Protein AF-A0A1B6FBK4-F1 (afdb_monomer_lite)

Sequence (157 aa):
YLNVTNERLSQIRSSTSTDPTMVKLMDVIRRGWPTSRKQLPEALKAYWSFRDELVIEDGIILKGERIVIPKGLIQDLIRVIHSSHQGSESCIRRARDVFFWPYLSKDIKNEISSCNICKKYAPDQQREPLLQDPTPERPWQKIAVDFAQEGSTHYLI

Secondary structure (DSSP, 8-state):
-----HHHHHHHHHHHHH-HHHHHHHHHHHH---S-GGGS-GGGTTTGGGGGGEEEETTEEEETTEEEPPHHHHHHHHHHHHTT---HHHHHHHHHHHEE-TTHHHHHHHHHHH-HHHHHTSPPPPPPP-PPPPPPSSTTSS----EEEETTEEEE-

Radius of gyration: 28.52 Å; chains: 1; bounding box: 69×26×84 Å

InterPro domains:
  IPR041588 Integrase zinc-binding domain [PF17921] (69-123)

Organism: NCBI:txid1464854

Structure (mmCIF, N/CA/C/O backbone):
data_AF-A0A1B6FBK4-F1
#
_entry.id   AF-A0A1B6FBK4-F1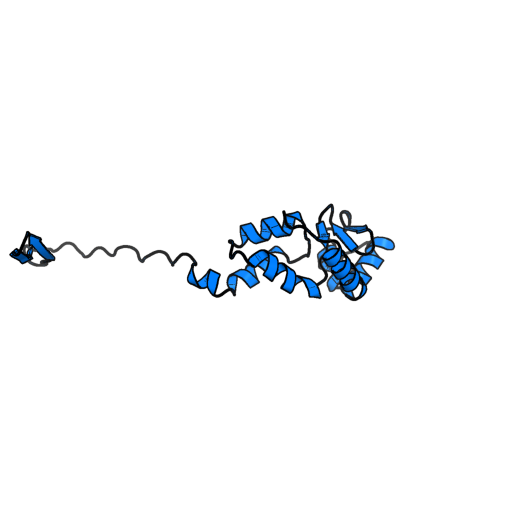
#
loop_
_atom_site.group_PDB
_atom_site.id
_atom_site.type_symbol
_atom_site.label_atom_id
_atom_site.label_alt_id
_atom_site.label_comp_id
_atom_site.label_asym_id
_atom_site.label_entity_id
_atom_site.label_seq_id
_atom_site.pdbx_PDB_ins_code
_atom_site.Cartn_x
_atom_site.Cartn_y
_atom_site.Cartn_z
_atom_site.occupancy
_atom_site.B_iso_or_equiv
_atom_site.auth_seq_id
_atom_site.auth_comp_id
_atom_site.auth_asym_id
_atom_site.auth_atom_id
_atom_site.pdbx_PDB_model_num
ATOM 1 N N . TYR A 1 1 ? -14.034 -6.220 -7.230 1.00 47.78 1 TYR A N 1
ATOM 2 C CA . TYR A 1 1 ? -12.877 -6.206 -8.140 1.00 47.78 1 TYR A CA 1
ATOM 3 C C . TYR A 1 1 ? -12.481 -4.763 -8.409 1.00 47.78 1 TYR A C 1
ATOM 5 O O . TYR A 1 1 ? -13.369 -3.940 -8.595 1.00 47.78 1 TYR A O 1
ATOM 13 N N . LEU A 1 2 ? -11.189 -4.421 -8.324 1.00 60.81 2 LEU A N 1
ATOM 14 C CA . LEU A 1 2 ? -10.700 -3.118 -8.792 1.00 60.81 2 LEU A CA 1
ATOM 15 C C . LEU A 1 2 ? -10.646 -3.195 -10.319 1.00 60.81 2 LEU A C 1
ATOM 17 O O . LEU A 1 2 ? -9.736 -3.804 -10.869 1.00 60.81 2 LEU A O 1
ATOM 21 N N . ASN A 1 3 ? -11.654 -2.641 -10.990 1.00 68.25 3 ASN A N 1
ATOM 22 C CA . ASN A 1 3 ? -11.693 -2.635 -12.448 1.00 68.25 3 ASN A CA 1
ATOM 23 C C . ASN A 1 3 ? -10.705 -1.589 -12.966 1.00 68.25 3 ASN A C 1
ATOM 25 O O . ASN A 1 3 ? -10.878 -0.393 -12.7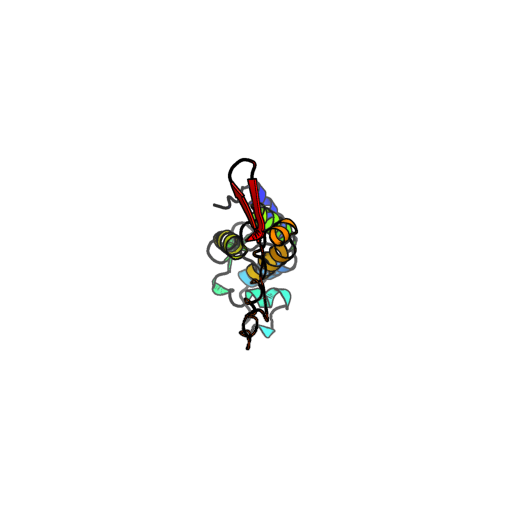26 1.00 68.25 3 ASN A O 1
ATOM 29 N N . VAL A 1 4 ? -9.669 -2.037 -13.671 1.00 79.44 4 VAL A N 1
ATOM 30 C CA . VAL A 1 4 ? -8.766 -1.135 -14.386 1.00 79.44 4 VAL A CA 1
ATOM 31 C C . VAL A 1 4 ? -9.391 -0.856 -15.749 1.00 79.44 4 VAL A C 1
ATOM 33 O O . VAL A 1 4 ? -9.502 -1.750 -16.580 1.00 79.44 4 VAL A O 1
ATOM 36 N N . THR A 1 5 ? -9.857 0.373 -15.963 1.00 84.38 5 THR A N 1
ATOM 37 C CA . THR A 1 5 ? -10.423 0.788 -17.252 1.00 84.38 5 THR A CA 1
ATOM 38 C C . THR A 1 5 ? -9.321 0.949 -18.301 1.00 84.38 5 THR A C 1
ATOM 40 O O . THR A 1 5 ? -8.163 1.209 -17.965 1.00 84.38 5 THR A O 1
ATOM 43 N N . ASN A 1 6 ? -9.682 0.868 -19.585 1.00 85.81 6 ASN A N 1
ATOM 44 C CA . ASN A 1 6 ? -8.748 1.113 -20.693 1.00 85.81 6 ASN A CA 1
ATOM 45 C C . ASN A 1 6 ? -8.094 2.504 -20.610 1.00 85.81 6 ASN A C 1
ATOM 47 O O . ASN A 1 6 ? -6.910 2.665 -20.907 1.00 85.81 6 ASN A O 1
ATOM 51 N N . GLU A 1 7 ? -8.837 3.506 -20.138 1.00 87.75 7 GLU A N 1
ATOM 52 C CA . GLU A 1 7 ? -8.307 4.846 -19.867 1.00 87.75 7 GLU A CA 1
ATOM 53 C C . GLU A 1 7 ? -7.220 4.817 -18.788 1.00 87.75 7 GLU A C 1
ATOM 55 O O . GLU A 1 7 ? -6.142 5.387 -18.967 1.00 87.75 7 GLU A O 1
ATOM 60 N N . ARG A 1 8 ? -7.456 4.094 -17.684 1.00 88.69 8 ARG A N 1
ATOM 61 C CA . ARG A 1 8 ? -6.479 3.978 -16.598 1.00 88.69 8 ARG A CA 1
ATOM 62 C C . ARG A 1 8 ? -5.236 3.212 -17.041 1.00 88.69 8 ARG A C 1
ATOM 64 O O . ARG A 1 8 ? -4.133 3.619 -16.687 1.00 88.69 8 ARG A O 1
ATOM 71 N N . LEU A 1 9 ? -5.389 2.166 -17.854 1.00 89.88 9 LEU A N 1
ATOM 72 C CA . LEU A 1 9 ? -4.261 1.470 -18.484 1.00 89.88 9 LEU A CA 1
ATOM 73 C C . LEU A 1 9 ? -3.450 2.408 -19.382 1.00 89.88 9 LEU A C 1
ATOM 75 O O . LEU A 1 9 ? -2.222 2.416 -19.313 1.00 89.88 9 LEU A O 1
ATOM 79 N N . SER A 1 10 ? -4.121 3.254 -20.163 1.00 91.69 10 SER A N 1
ATOM 80 C CA . SER A 1 10 ? -3.461 4.236 -21.031 1.00 91.69 10 SER A CA 1
ATOM 81 C C . SER A 1 10 ? -2.669 5.265 -20.216 1.00 91.69 10 SER A C 1
ATOM 83 O O . SER A 1 10 ? -1.524 5.581 -20.544 1.00 91.69 10 SER A O 1
ATOM 85 N N . GLN A 1 11 ? -3.229 5.723 -19.094 1.00 92.44 11 GLN A N 1
ATOM 86 C CA . GLN A 1 11 ? -2.544 6.609 -18.153 1.00 92.44 11 GLN A CA 1
ATOM 87 C C . GLN A 1 11 ? -1.329 5.935 -17.497 1.00 92.44 11 GLN A C 1
ATOM 89 O O . GLN A 1 11 ? -0.273 6.563 -17.360 1.00 92.44 11 GLN A O 1
ATOM 94 N N . ILE A 1 12 ? -1.451 4.660 -17.110 1.00 93.69 12 ILE A N 1
ATOM 95 C CA . ILE A 1 12 ? -0.342 3.872 -16.556 1.00 93.69 12 ILE A CA 1
ATOM 96 C C . ILE A 1 12 ? 0.758 3.710 -17.601 1.00 93.69 12 ILE A C 1
ATOM 98 O O . ILE A 1 12 ? 1.917 3.958 -17.278 1.00 93.69 12 ILE A O 1
ATOM 102 N N . ARG A 1 13 ? 0.424 3.376 -18.851 1.00 94.50 13 ARG A N 1
ATOM 103 C CA . ARG A 1 13 ? 1.388 3.265 -19.955 1.00 94.50 13 ARG A CA 1
ATOM 104 C C . ARG A 1 13 ? 2.146 4.576 -20.162 1.00 94.50 13 ARG A C 1
ATOM 106 O O . ARG A 1 13 ? 3.374 4.581 -20.179 1.00 94.50 13 ARG A O 1
ATOM 113 N N . SER A 1 14 ? 1.427 5.696 -20.247 1.00 94.19 14 SER A N 1
ATOM 114 C CA . SER A 1 14 ? 2.043 7.019 -20.397 1.00 94.19 14 SER A CA 1
ATOM 115 C C . SER A 1 14 ? 2.967 7.347 -19.218 1.00 94.19 14 SER A C 1
ATOM 117 O O . SER A 1 14 ? 4.130 7.690 -19.427 1.00 94.19 14 SER A O 1
ATOM 119 N N . SER A 1 15 ? 2.513 7.132 -17.981 1.00 93.62 15 SER A N 1
ATOM 120 C CA . SER A 1 15 ? 3.318 7.376 -16.773 1.00 93.62 15 SER A CA 1
ATOM 121 C C . SER A 1 15 ? 4.535 6.451 -16.672 1.00 93.62 15 SER A C 1
ATOM 123 O O . SER A 1 15 ? 5.592 6.853 -16.203 1.00 93.62 15 SER A O 1
ATOM 125 N N . THR A 1 16 ? 4.409 5.209 -17.135 1.00 93.62 16 THR A N 1
ATOM 126 C CA . THR A 1 16 ? 5.509 4.238 -17.182 1.00 93.62 16 THR A CA 1
ATOM 127 C C . THR A 1 16 ? 6.581 4.672 -18.182 1.00 93.62 16 THR A C 1
ATOM 129 O O . THR A 1 16 ? 7.767 4.507 -17.915 1.00 93.62 16 THR A O 1
ATOM 132 N N . SER A 1 17 ? 6.179 5.273 -19.307 1.00 92.75 17 SER A N 1
ATOM 133 C CA . SER A 1 17 ? 7.111 5.776 -20.324 1.00 92.75 17 SER A CA 1
ATOM 134 C C . SER A 1 17 ? 7.866 7.041 -19.898 1.00 92.75 17 SER A C 1
ATOM 136 O O . SER A 1 17 ? 8.964 7.295 -20.387 1.00 92.75 17 SER A O 1
ATOM 138 N N . THR A 1 18 ? 7.297 7.823 -18.976 1.00 93.31 18 THR A N 1
ATOM 139 C CA . THR A 1 18 ? 7.901 9.063 -18.471 1.00 93.31 18 THR A CA 1
ATOM 140 C C . THR A 1 18 ? 8.664 8.869 -17.160 1.00 93.31 18 THR A C 1
ATOM 142 O O . THR A 1 18 ? 9.576 9.645 -16.882 1.00 93.31 18 THR A O 1
ATOM 145 N N . ASP A 1 19 ? 8.346 7.841 -16.361 1.00 94.19 19 ASP A N 1
ATOM 146 C CA . ASP A 1 19 ? 9.045 7.531 -15.107 1.00 94.19 19 ASP A CA 1
ATOM 147 C C . ASP A 1 19 ? 10.454 6.958 -15.388 1.00 94.19 19 ASP A C 1
ATOM 149 O O . ASP A 1 19 ? 10.584 5.831 -15.884 1.00 94.19 19 ASP A O 1
ATOM 153 N N . PRO A 1 20 ? 11.542 7.668 -15.015 1.00 93.50 20 PRO A N 1
ATOM 154 C CA . PRO A 1 20 ? 12.909 7.219 -15.287 1.00 93.50 20 PRO A CA 1
ATOM 155 C C . PRO A 1 20 ? 13.260 5.876 -14.640 1.00 93.50 20 PRO A C 1
ATOM 157 O O . PRO A 1 20 ? 14.139 5.164 -15.128 1.00 93.50 20 PRO A O 1
ATOM 160 N N . THR A 1 21 ? 12.614 5.529 -13.525 1.00 94.00 21 THR A N 1
ATOM 161 C CA . THR A 1 21 ? 12.817 4.243 -12.848 1.00 94.00 21 THR A CA 1
ATOM 162 C C . THR A 1 21 ? 12.207 3.120 -13.670 1.00 94.00 21 THR A C 1
ATOM 164 O O . THR A 1 21 ? 12.848 2.090 -13.861 1.00 94.00 21 THR A O 1
ATOM 167 N N . MET A 1 22 ? 10.999 3.332 -14.192 1.00 95.31 22 MET A N 1
ATOM 168 C CA . MET A 1 22 ? 10.288 2.337 -14.993 1.00 95.31 22 MET A CA 1
ATOM 169 C C . MET A 1 22 ? 10.950 2.116 -16.347 1.00 95.31 22 MET A C 1
ATOM 171 O O . MET A 1 22 ? 11.137 0.971 -16.744 1.00 95.31 22 MET A O 1
ATOM 175 N N . VAL A 1 23 ? 11.395 3.184 -17.013 1.00 94.88 23 VAL A N 1
ATOM 176 C CA . VAL A 1 23 ? 12.134 3.079 -18.281 1.00 94.88 23 VAL A CA 1
ATOM 177 C C . VAL A 1 23 ? 13.415 2.261 -18.102 1.00 94.88 23 VAL A C 1
ATOM 179 O O . VAL A 1 23 ? 13.682 1.345 -18.879 1.00 94.88 23 VAL A O 1
ATOM 182 N N . LYS A 1 24 ? 14.190 2.527 -17.040 1.00 94.94 24 LYS A N 1
ATOM 183 C CA . LYS A 1 24 ? 15.390 1.734 -16.723 1.00 94.94 24 LYS A CA 1
ATOM 184 C C . LYS A 1 24 ? 15.043 0.290 -16.364 1.00 94.94 24 LYS A C 1
ATOM 186 O O . LYS A 1 24 ? 15.769 -0.618 -16.752 1.00 94.94 24 LYS A O 1
ATOM 191 N N . LEU A 1 25 ? 13.948 0.070 -15.637 1.00 95.44 25 LEU A N 1
ATOM 192 C CA . LEU A 1 25 ? 13.488 -1.272 -15.294 1.00 95.44 25 LEU A CA 1
ATOM 193 C C . LEU A 1 25 ? 13.106 -2.066 -16.551 1.00 95.44 25 LEU A C 1
ATOM 195 O O . LEU A 1 25 ? 13.514 -3.215 -16.677 1.00 95.44 25 LEU A O 1
ATOM 199 N N . MET A 1 26 ? 12.404 -1.449 -17.506 1.00 95.62 26 MET A N 1
ATOM 200 C CA . MET A 1 26 ? 12.093 -2.073 -18.795 1.00 95.62 26 MET A CA 1
ATOM 201 C C . MET A 1 26 ? 13.351 -2.449 -19.577 1.00 95.62 26 MET A C 1
ATOM 203 O O . MET A 1 26 ? 13.411 -3.531 -20.155 1.00 95.62 26 MET A O 1
ATOM 207 N N . ASP A 1 27 ? 14.355 -1.571 -19.599 1.00 94.94 27 ASP A N 1
ATOM 208 C CA . ASP A 1 27 ? 15.623 -1.845 -20.277 1.00 94.94 27 ASP A CA 1
ATOM 209 C C . ASP A 1 27 ? 16.338 -3.059 -19.662 1.00 94.94 27 ASP A C 1
ATOM 211 O O . ASP A 1 27 ? 16.762 -3.955 -20.389 1.00 94.94 27 ASP A O 1
ATOM 215 N N . VAL A 1 28 ? 16.372 -3.152 -18.327 1.00 95.12 28 VAL A N 1
ATOM 216 C CA . VAL A 1 28 ? 16.939 -4.306 -17.607 1.00 95.12 28 VAL A CA 1
ATOM 217 C C . VAL A 1 28 ? 16.147 -5.587 -17.873 1.00 95.12 28 VAL A C 1
ATOM 219 O O . VAL A 1 28 ? 16.748 -6.629 -18.112 1.00 95.12 28 VAL A O 1
ATOM 222 N N . ILE A 1 29 ? 14.813 -5.532 -17.885 1.00 94.75 29 ILE A N 1
ATOM 223 C CA . ILE A 1 29 ? 13.984 -6.711 -18.186 1.00 94.75 29 ILE A CA 1
ATOM 224 C C . ILE A 1 29 ? 14.239 -7.204 -19.621 1.00 94.75 29 ILE A C 1
ATOM 226 O O . ILE A 1 29 ? 14.320 -8.408 -19.843 1.00 94.75 29 ILE A O 1
ATOM 230 N N . ARG A 1 30 ? 14.423 -6.296 -20.593 1.00 93.88 30 ARG A N 1
ATOM 231 C CA . ARG A 1 30 ? 14.691 -6.654 -22.000 1.00 93.88 30 ARG A CA 1
ATOM 232 C C . ARG A 1 30 ? 16.103 -7.177 -22.241 1.00 93.88 30 ARG A C 1
ATOM 234 O O . ARG A 1 30 ? 16.274 -8.122 -23.002 1.00 93.88 30 ARG A O 1
ATOM 241 N N . ARG A 1 31 ? 17.116 -6.534 -21.653 1.00 93.06 31 ARG A N 1
ATOM 242 C CA . ARG A 1 31 ? 18.535 -6.879 -21.869 1.00 93.06 31 ARG A CA 1
ATOM 243 C C . ARG A 1 31 ? 19.019 -8.016 -20.977 1.00 93.06 31 ARG A C 1
ATOM 245 O O . ARG A 1 31 ? 20.058 -8.605 -21.259 1.00 93.06 31 ARG A O 1
ATOM 252 N N . GLY A 1 32 ? 18.277 -8.307 -19.916 1.00 92.62 32 GLY A N 1
ATOM 253 C CA . GLY A 1 32 ? 18.654 -9.257 -18.888 1.00 92.62 32 GLY A CA 1
ATOM 254 C C . GLY A 1 32 ? 19.151 -8.567 -17.621 1.00 92.62 32 GLY A C 1
ATOM 255 O O . GLY A 1 32 ? 19.750 -7.488 -17.632 1.00 92.62 32 GLY A O 1
ATOM 256 N N . TRP A 1 33 ? 18.889 -9.229 -16.499 1.00 94.12 33 TRP A N 1
ATOM 257 C CA . TRP A 1 33 ? 19.325 -8.773 -15.189 1.00 94.12 33 TRP A CA 1
ATOM 258 C C . TRP A 1 33 ? 20.835 -8.986 -15.011 1.00 94.12 33 TRP A C 1
ATOM 260 O O . TRP A 1 3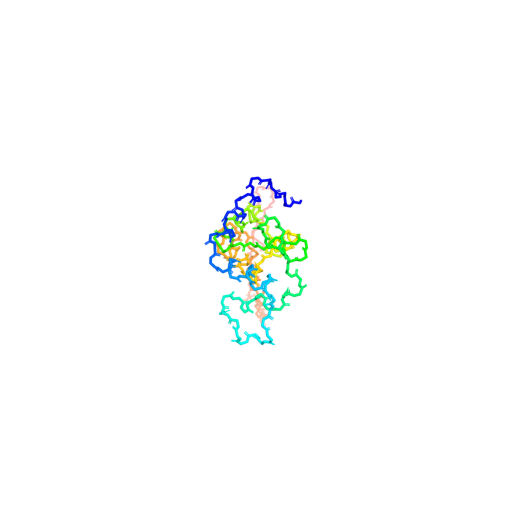3 ? 21.366 -10.007 -15.450 1.00 94.12 33 TRP A O 1
ATOM 270 N N . PRO A 1 34 ? 21.547 -8.059 -14.344 1.00 92.56 34 PRO A N 1
ATOM 271 C CA . PRO A 1 34 ? 22.967 -8.239 -14.058 1.00 92.56 34 PRO A CA 1
ATOM 272 C C . PRO A 1 34 ? 23.190 -9.410 -13.099 1.00 92.56 34 PRO A C 1
ATOM 274 O O . PRO A 1 34 ? 22.294 -9.793 -12.354 1.00 92.56 34 PRO A O 1
ATOM 277 N N . THR A 1 35 ? 24.413 -9.939 -13.041 1.00 90.12 35 THR A N 1
ATOM 278 C CA . THR A 1 35 ? 24.755 -11.099 -12.196 1.00 90.12 35 THR A CA 1
ATOM 279 C C . THR A 1 35 ? 24.676 -10.794 -10.695 1.00 90.12 35 THR A C 1
ATOM 281 O O . THR A 1 35 ? 24.539 -11.700 -9.877 1.00 90.12 35 THR A O 1
ATOM 284 N N . SER A 1 36 ? 24.768 -9.518 -10.300 1.00 92.38 36 SER A N 1
ATOM 285 C CA . SER A 1 36 ? 24.767 -9.110 -8.893 1.00 92.38 36 SER A CA 1
ATOM 286 C C . SER A 1 36 ? 23.880 -7.902 -8.624 1.00 92.38 36 SER A C 1
ATOM 288 O O . SER A 1 36 ? 23.980 -6.873 -9.294 1.00 92.38 36 SER A O 1
ATOM 290 N N . ARG A 1 37 ? 23.111 -7.970 -7.528 1.00 91.94 37 ARG A N 1
ATOM 291 C CA . ARG A 1 37 ? 22.277 -6.870 -7.013 1.00 91.94 37 ARG A CA 1
ATOM 292 C C . ARG A 1 37 ? 23.048 -5.561 -6.809 1.00 91.94 37 ARG A C 1
ATOM 294 O O . ARG A 1 37 ? 22.465 -4.485 -6.906 1.00 91.94 37 ARG A O 1
ATOM 301 N N . LYS A 1 38 ? 24.351 -5.631 -6.513 1.00 91.69 38 LYS A N 1
ATOM 302 C CA . LYS A 1 38 ? 25.195 -4.445 -6.281 1.00 91.69 38 LYS A CA 1
ATOM 303 C C . LYS A 1 38 ? 25.413 -3.608 -7.545 1.00 91.69 38 LYS A C 1
ATOM 305 O O . LYS A 1 38 ? 25.677 -2.420 -7.423 1.00 91.69 38 LYS A O 1
ATOM 310 N N . GLN A 1 39 ? 25.283 -4.214 -8.725 1.00 90.19 39 GLN A N 1
ATOM 311 C CA . GLN A 1 39 ? 25.465 -3.547 -10.018 1.00 90.19 39 GLN A CA 1
ATOM 312 C C . GLN A 1 39 ? 24.207 -2.788 -10.469 1.00 90.19 39 GLN A C 1
ATOM 314 O O . GLN A 1 39 ? 24.261 -2.017 -11.423 1.00 90.19 39 GLN A O 1
ATOM 319 N N . LEU A 1 40 ? 23.072 -2.984 -9.787 1.00 92.06 40 LEU A N 1
ATOM 320 C CA . LEU A 1 40 ? 21.841 -2.263 -10.088 1.00 92.06 40 LEU A CA 1
ATOM 321 C C . LEU A 1 40 ? 21.846 -0.855 -9.487 1.00 92.06 40 LEU A C 1
ATOM 323 O O . LEU A 1 40 ? 22.245 -0.682 -8.328 1.00 92.06 40 LEU A O 1
ATOM 327 N N . PRO A 1 41 ? 21.299 0.134 -10.216 1.00 92.12 41 PRO A N 1
ATOM 328 C CA . PRO A 1 41 ? 20.937 1.421 -9.642 1.00 92.12 41 PRO A CA 1
ATOM 329 C C . PRO A 1 41 ? 20.057 1.243 -8.403 1.00 92.12 41 PRO A C 1
ATOM 331 O O . PRO A 1 41 ? 19.199 0.360 -8.371 1.00 92.12 41 PRO A O 1
ATOM 334 N N . GLU A 1 42 ? 20.217 2.120 -7.409 1.00 91.38 42 GLU A N 1
ATOM 335 C CA . GLU A 1 42 ? 19.489 2.040 -6.133 1.00 91.38 42 GLU A CA 1
ATOM 336 C C . GLU A 1 42 ? 17.971 1.910 -6.326 1.00 91.38 42 GLU A C 1
ATOM 338 O O . GLU A 1 42 ? 17.332 1.049 -5.724 1.00 91.38 42 GLU A O 1
ATOM 343 N N . ALA A 1 43 ? 17.409 2.682 -7.259 1.00 89.62 43 ALA A N 1
ATOM 344 C CA . ALA A 1 43 ? 15.983 2.666 -7.577 1.00 89.62 43 ALA A CA 1
ATOM 345 C C . ALA A 1 43 ? 15.468 1.299 -8.077 1.00 89.62 43 ALA A C 1
ATOM 347 O O . ALA A 1 43 ? 14.290 0.988 -7.909 1.00 89.62 43 ALA A O 1
ATOM 348 N N . LEU A 1 44 ? 16.339 0.465 -8.658 1.00 93.38 44 LEU A N 1
ATOM 349 C CA . LEU A 1 44 ? 15.985 -0.856 -9.185 1.00 93.38 44 LEU A CA 1
ATOM 350 C C . LEU A 1 44 ? 16.250 -1.997 -8.196 1.00 93.38 44 LEU A C 1
ATOM 352 O O . LEU A 1 44 ? 15.695 -3.086 -8.344 1.00 93.38 44 LEU A O 1
ATOM 356 N N . LYS A 1 45 ? 17.045 -1.767 -7.142 1.00 94.12 45 LYS A N 1
ATOM 357 C CA . LYS A 1 45 ? 17.379 -2.800 -6.144 1.00 94.12 45 LYS A CA 1
ATOM 358 C C . LYS A 1 45 ? 16.162 -3.355 -5.414 1.00 94.12 45 LYS A C 1
ATOM 360 O O . LYS A 1 45 ? 16.245 -4.463 -4.880 1.00 94.12 45 LYS A O 1
ATOM 365 N N . ALA A 1 46 ? 15.070 -2.596 -5.358 1.00 93.31 46 ALA A N 1
ATOM 366 C CA . ALA A 1 46 ? 13.805 -3.016 -4.767 1.00 93.31 46 ALA A CA 1
ATOM 367 C C . ALA A 1 46 ? 13.054 -4.050 -5.632 1.00 93.31 46 ALA A C 1
ATOM 369 O O . ALA A 1 46 ? 12.251 -4.815 -5.107 1.00 93.31 46 ALA A O 1
ATOM 370 N N . TYR A 1 47 ? 13.352 -4.113 -6.934 1.00 94.75 47 TYR A N 1
ATOM 371 C CA . TYR A 1 47 ? 12.739 -5.043 -7.888 1.00 94.75 47 TYR A CA 1
ATOM 372 C C . TYR A 1 47 ? 13.536 -6.346 -8.059 1.00 94.75 47 TYR A C 1
ATOM 374 O O . TYR A 1 47 ? 13.002 -7.325 -8.569 1.00 94.75 47 TYR A O 1
ATOM 382 N N . TRP A 1 48 ? 14.786 -6.397 -7.580 1.00 94.75 48 TRP A N 1
ATOM 383 C CA . TRP A 1 48 ? 15.693 -7.548 -7.728 1.00 94.75 48 TRP A CA 1
ATOM 384 C C . TRP A 1 48 ? 15.104 -8.886 -7.264 1.00 94.75 48 TRP A C 1
ATOM 386 O O . TRP A 1 48 ? 15.301 -9.914 -7.913 1.00 94.75 48 TRP A O 1
ATOM 396 N N . SER A 1 49 ? 14.387 -8.887 -6.138 1.00 93.75 49 SER A N 1
ATOM 397 C CA . SER A 1 49 ? 13.786 -10.103 -5.575 1.00 93.75 49 SER A CA 1
ATOM 398 C C . SER A 1 49 ? 12.643 -10.662 -6.423 1.00 93.75 49 SER A C 1
ATOM 400 O O . SER A 1 49 ? 12.232 -11.790 -6.200 1.00 93.75 49 SER A O 1
ATOM 402 N N . PHE A 1 50 ? 12.143 -9.878 -7.377 1.00 93.94 50 PHE A N 1
ATOM 403 C CA . PHE A 1 50 ? 10.995 -10.203 -8.219 1.00 93.94 50 PHE A CA 1
ATOM 404 C C . PHE A 1 50 ? 11.375 -10.338 -9.692 1.00 93.94 50 PHE A C 1
ATOM 406 O O . PHE A 1 50 ? 10.500 -10.515 -10.527 1.00 93.94 50 PHE A O 1
ATOM 413 N N . ARG A 1 51 ? 12.667 -10.228 -10.017 1.00 94.19 51 ARG A N 1
ATOM 414 C CA . ARG A 1 51 ? 13.190 -10.148 -11.386 1.00 94.19 51 ARG A CA 1
ATOM 415 C C . ARG A 1 51 ? 12.681 -11.237 -12.330 1.00 94.19 51 ARG A C 1
ATOM 417 O O . ARG A 1 51 ? 12.409 -10.933 -13.482 1.00 94.19 51 ARG A O 1
ATOM 424 N N . ASP A 1 52 ? 12.525 -12.455 -11.820 1.00 93.56 52 ASP A N 1
ATOM 425 C CA . ASP A 1 52 ? 12.114 -13.629 -12.594 1.00 93.56 52 ASP A CA 1
ATOM 426 C C . ASP A 1 52 ? 10.594 -13.643 -12.861 1.00 93.56 52 ASP A C 1
ATOM 428 O O . ASP A 1 52 ? 10.114 -14.371 -13.721 1.00 93.56 52 ASP A O 1
ATOM 432 N N . GLU A 1 53 ? 9.829 -12.818 -12.138 1.00 95.12 53 GLU A N 1
ATOM 433 C CA . GLU A 1 53 ? 8.378 -12.663 -12.290 1.00 95.12 53 GLU A CA 1
ATOM 434 C C . GLU A 1 53 ? 7.992 -11.417 -13.106 1.00 95.12 53 GLU A C 1
ATOM 436 O O . GLU A 1 53 ? 6.804 -11.180 -13.334 1.00 95.12 53 GLU A O 1
ATOM 441 N N . LEU A 1 54 ? 8.969 -10.576 -13.470 1.00 96.25 54 LEU A N 1
ATOM 442 C CA . LEU A 1 54 ? 8.729 -9.296 -14.128 1.00 96.25 54 LEU A CA 1
ATOM 443 C C . LEU A 1 54 ? 8.746 -9.447 -15.647 1.00 96.25 54 LEU A C 1
ATOM 445 O O . LEU A 1 54 ? 9.765 -9.796 -16.238 1.00 96.25 54 LEU A O 1
ATOM 449 N N . VAL A 1 55 ? 7.628 -9.100 -16.275 1.00 95.81 55 VAL A N 1
ATOM 450 C CA . VAL A 1 55 ? 7.441 -9.141 -17.728 1.00 95.81 55 VAL A CA 1
ATOM 451 C C . VAL A 1 55 ? 6.921 -7.804 -18.240 1.00 95.81 55 VAL A C 1
ATOM 453 O O . VAL A 1 55 ? 6.318 -7.027 -17.501 1.00 95.81 55 VAL A O 1
ATOM 456 N N . ILE A 1 56 ? 7.203 -7.511 -19.508 1.00 95.50 56 ILE A N 1
ATOM 457 C CA . ILE A 1 56 ? 6.702 -6.316 -20.187 1.00 95.50 56 ILE A CA 1
ATOM 458 C C . ILE A 1 56 ? 5.626 -6.758 -21.160 1.00 95.50 56 ILE A C 1
ATOM 460 O O . ILE A 1 56 ? 5.893 -7.561 -22.050 1.00 95.50 56 ILE A O 1
ATOM 464 N N . GLU A 1 57 ? 4.450 -6.168 -21.031 1.00 93.25 57 GLU A N 1
ATOM 465 C CA . GLU A 1 57 ? 3.327 -6.383 -21.931 1.00 93.25 57 GLU A CA 1
ATOM 466 C C . GLU A 1 57 ? 2.789 -5.013 -22.316 1.00 93.25 57 GLU A C 1
ATOM 468 O O . GLU A 1 57 ? 2.608 -4.163 -21.450 1.00 93.25 57 GLU A O 1
ATOM 473 N N . ASP A 1 58 ? 2.598 -4.747 -23.610 1.00 89.88 58 ASP A N 1
ATOM 474 C CA . ASP A 1 58 ? 1.877 -3.552 -24.057 1.00 89.88 58 ASP A CA 1
ATOM 475 C C . ASP A 1 58 ? 2.383 -2.216 -23.465 1.00 89.88 58 ASP A C 1
ATOM 477 O O . ASP A 1 58 ? 1.619 -1.286 -23.193 1.00 89.88 58 ASP A O 1
ATOM 481 N N . GLY A 1 59 ? 3.697 -2.100 -23.253 1.00 90.88 59 GLY A N 1
ATOM 482 C CA . GLY A 1 59 ? 4.321 -0.892 -22.702 1.00 90.88 59 GLY A CA 1
ATOM 483 C C . GLY A 1 59 ? 4.046 -0.649 -21.212 1.00 90.88 59 GLY A C 1
ATOM 484 O O . GLY A 1 59 ? 4.273 0.460 -20.733 1.00 90.88 59 GLY A O 1
ATOM 485 N N . ILE A 1 60 ? 3.583 -1.661 -20.480 1.00 94.44 60 ILE A N 1
ATOM 486 C CA . ILE A 1 60 ? 3.511 -1.693 -19.017 1.00 94.44 60 ILE A CA 1
ATOM 487 C C . ILE A 1 60 ? 4.350 -2.857 -18.481 1.00 94.44 60 ILE A C 1
ATOM 489 O O . ILE A 1 60 ? 4.734 -3.761 -19.221 1.00 94.44 60 ILE A O 1
ATOM 493 N N . ILE A 1 61 ? 4.682 -2.811 -17.193 1.00 96.31 61 ILE A N 1
ATOM 494 C CA . ILE A 1 61 ? 5.404 -3.892 -16.517 1.00 96.31 61 ILE A CA 1
ATOM 495 C C . ILE A 1 61 ? 4.397 -4.640 -15.651 1.00 96.31 61 ILE A C 1
ATOM 497 O O . ILE A 1 61 ? 3.630 -4.012 -14.917 1.00 96.31 61 ILE A O 1
ATOM 501 N N . LEU A 1 62 ? 4.420 -5.965 -15.711 1.00 96.56 62 LEU A N 1
ATOM 502 C CA . LEU A 1 62 ? 3.624 -6.844 -14.868 1.00 96.56 62 LEU A CA 1
ATOM 503 C C . LEU A 1 62 ? 4.538 -7.678 -13.968 1.00 96.56 62 LEU A C 1
ATOM 505 O O . LEU A 1 62 ? 5.657 -8.019 -14.345 1.00 96.56 62 LEU A O 1
ATOM 509 N N . LYS A 1 63 ? 4.049 -8.004 -12.772 1.00 95.69 63 LYS A N 1
ATOM 510 C CA . LYS A 1 63 ? 4.618 -9.004 -11.864 1.00 95.69 63 LYS A CA 1
ATOM 511 C C . LYS A 1 63 ? 3.615 -10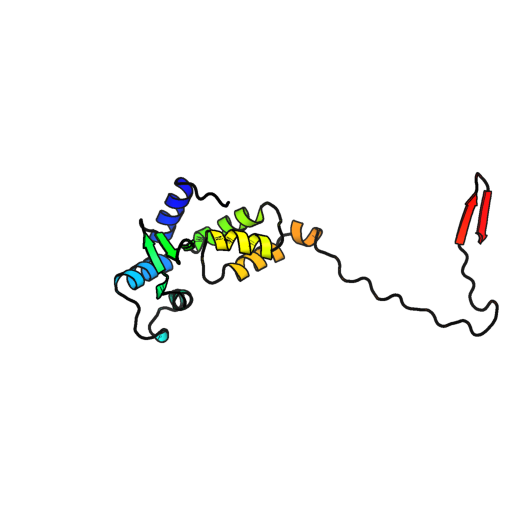.146 -11.736 1.00 95.69 63 LYS A C 1
ATOM 513 O O . LYS A 1 63 ? 2.648 -10.021 -10.975 1.00 95.69 63 LYS A O 1
ATOM 518 N N . GLY A 1 64 ? 3.826 -11.234 -12.473 1.00 92.94 64 GLY A N 1
ATOM 519 C CA . GLY A 1 64 ? 2.757 -12.206 -12.717 1.00 92.94 64 GLY A CA 1
ATOM 520 C C . GLY A 1 64 ? 1.556 -11.497 -13.353 1.00 92.94 64 GLY A C 1
ATOM 521 O O . GLY A 1 64 ? 1.710 -10.827 -14.364 1.00 92.94 64 GLY A O 1
ATOM 522 N N . GLU A 1 65 ? 0.388 -11.554 -12.714 1.00 91.19 65 GLU A N 1
ATOM 523 C CA . GLU A 1 65 ? -0.846 -10.903 -13.196 1.00 91.19 65 GLU A CA 1
ATOM 524 C C . GLU A 1 65 ? -1.036 -9.456 -12.691 1.00 91.19 65 GLU A C 1
ATOM 526 O O . GLU A 1 65 ? -2.044 -8.812 -12.974 1.00 91.19 65 GLU A O 1
ATOM 531 N N . ARG A 1 66 ? -0.094 -8.926 -11.898 1.00 95.06 66 ARG A N 1
ATOM 532 C CA . ARG A 1 66 ? -0.245 -7.627 -11.219 1.00 95.06 66 ARG A CA 1
ATOM 533 C C . ARG A 1 66 ? 0.467 -6.516 -11.966 1.00 95.06 66 ARG A C 1
ATOM 535 O O . ARG A 1 66 ? 1.645 -6.646 -12.285 1.00 95.06 66 ARG A O 1
ATOM 542 N N . ILE A 1 67 ? -0.192 -5.375 -12.124 1.00 95.69 67 ILE A N 1
ATOM 543 C CA . ILE A 1 67 ? 0.376 -4.215 -12.816 1.00 95.69 67 ILE A CA 1
ATOM 544 C C . ILE A 1 67 ? 1.363 -3.491 -11.903 1.00 95.69 67 ILE A C 1
ATOM 546 O O . ILE A 1 67 ? 1.015 -3.086 -10.789 1.00 95.69 67 ILE A O 1
ATOM 550 N N . VAL A 1 68 ? 2.589 -3.288 -12.380 1.00 96.69 68 VAL A N 1
ATOM 551 C CA . VAL A 1 68 ? 3.584 -2.476 -11.681 1.00 96.69 68 VAL A CA 1
ATOM 552 C C . VAL A 1 68 ? 3.234 -1.000 -11.839 1.00 96.69 68 VAL A C 1
ATOM 554 O O . VAL A 1 68 ? 3.127 -0.488 -12.952 1.00 96.69 68 VAL A O 1
ATOM 557 N N . ILE A 1 69 ? 3.050 -0.306 -10.717 1.00 96.38 69 ILE A N 1
ATOM 558 C CA . ILE A 1 69 ? 2.584 1.082 -10.716 1.00 96.38 69 ILE A CA 1
ATOM 559 C C . ILE A 1 69 ? 3.770 2.065 -10.660 1.00 96.38 69 ILE A C 1
ATOM 561 O O . ILE A 1 69 ? 4.584 1.976 -9.734 1.00 96.38 69 ILE A O 1
ATOM 565 N N . PRO A 1 70 ? 3.866 3.034 -11.596 1.00 95.25 70 PRO A N 1
ATOM 566 C CA . PRO A 1 70 ? 4.866 4.103 -11.552 1.00 95.25 70 PRO A CA 1
ATOM 567 C C . PRO A 1 70 ? 4.657 5.030 -10.354 1.00 95.25 70 PRO A C 1
ATOM 569 O O . PRO A 1 70 ? 3.525 5.261 -9.917 1.00 95.25 70 PRO A O 1
ATOM 572 N N . LYS A 1 71 ? 5.746 5.619 -9.841 1.00 92.75 71 LYS A N 1
ATOM 573 C CA . LYS A 1 71 ? 5.732 6.337 -8.553 1.00 92.75 71 LYS A CA 1
ATOM 574 C C . LYS A 1 71 ? 4.715 7.482 -8.521 1.00 92.75 71 LYS A C 1
ATOM 576 O O . LYS A 1 71 ? 4.074 7.699 -7.495 1.00 92.75 71 LYS A O 1
ATOM 581 N N . GLY A 1 72 ? 4.551 8.180 -9.644 1.00 92.12 72 GLY A N 1
ATOM 582 C CA . GLY A 1 72 ? 3.624 9.306 -9.774 1.00 92.12 72 GLY A CA 1
ATOM 583 C C . GLY A 1 72 ? 2.150 8.941 -9.574 1.00 92.12 72 GLY A C 1
ATOM 584 O O . GLY A 1 72 ? 1.388 9.780 -9.112 1.00 92.12 72 GLY A O 1
ATOM 585 N N . LEU A 1 73 ? 1.749 7.695 -9.851 1.00 94.00 73 LEU A N 1
ATOM 586 C CA . LEU A 1 73 ? 0.349 7.259 -9.745 1.00 94.00 73 LEU A CA 1
ATOM 587 C C . LEU A 1 73 ? 0.009 6.598 -8.405 1.00 94.00 73 LEU A C 1
ATOM 589 O O . LEU A 1 73 ? -1.169 6.381 -8.121 1.00 94.00 73 LEU A O 1
ATOM 593 N N . ILE A 1 74 ? 1.014 6.269 -7.584 1.00 95.06 74 ILE A N 1
ATOM 594 C CA . ILE A 1 74 ? 0.823 5.534 -6.325 1.00 95.06 74 ILE A CA 1
ATOM 595 C C . ILE A 1 74 ? -0.147 6.279 -5.403 1.00 95.06 74 ILE A C 1
ATOM 597 O O . ILE A 1 74 ? -1.097 5.682 -4.909 1.00 95.06 74 ILE A O 1
ATOM 601 N N . GLN A 1 75 ? 0.059 7.582 -5.202 1.00 94.81 75 GLN A N 1
ATOM 602 C CA . GLN A 1 75 ? -0.747 8.383 -4.275 1.00 94.81 75 GLN A CA 1
ATOM 603 C C . GLN A 1 75 ? -2.225 8.431 -4.679 1.00 94.81 75 GLN A C 1
ATOM 605 O O . GLN A 1 75 ? -3.104 8.165 -3.860 1.00 94.81 75 GLN A O 1
ATOM 610 N N . ASP A 1 76 ? -2.504 8.672 -5.959 1.00 94.06 76 ASP A N 1
ATOM 611 C CA . ASP A 1 76 ? -3.874 8.676 -6.474 1.00 94.06 76 ASP A CA 1
ATOM 612 C C . ASP A 1 76 ? -4.540 7.308 -6.318 1.00 94.06 76 ASP A C 1
ATOM 614 O O . ASP A 1 76 ? -5.710 7.209 -5.950 1.00 94.06 76 ASP A O 1
ATOM 618 N N . LEU A 1 77 ? -3.791 6.233 -6.566 1.00 93.81 77 LEU A N 1
ATOM 619 C CA . LEU A 1 77 ? -4.301 4.876 -6.436 1.00 93.81 77 LEU A CA 1
ATOM 620 C C . LEU A 1 77 ? -4.634 4.530 -4.983 1.00 93.81 77 LEU A C 1
ATOM 622 O O . LEU A 1 77 ? -5.689 3.954 -4.720 1.00 93.81 77 LEU A O 1
ATOM 626 N N . ILE A 1 78 ? -3.764 4.903 -4.039 1.00 95.19 78 ILE A N 1
ATOM 627 C CA . ILE A 1 78 ? -4.003 4.681 -2.610 1.00 95.19 78 ILE A CA 1
ATOM 628 C C . ILE A 1 78 ? -5.270 5.423 -2.174 1.00 95.19 78 ILE A C 1
ATOM 630 O O . ILE A 1 78 ? -6.100 4.822 -1.494 1.00 95.19 78 ILE A O 1
ATOM 634 N N . ARG A 1 79 ? -5.480 6.670 -2.617 1.00 93.44 79 ARG A N 1
ATOM 635 C CA . ARG A 1 79 ? -6.711 7.430 -2.329 1.00 93.44 79 ARG A CA 1
ATOM 636 C C . ARG A 1 79 ? -7.963 6.712 -2.829 1.00 93.44 79 ARG A C 1
ATOM 638 O O . ARG A 1 79 ? -8.937 6.595 -2.089 1.00 93.44 79 ARG A O 1
ATOM 645 N N . VAL A 1 80 ? -7.931 6.175 -4.051 1.00 92.56 80 VAL A N 1
ATOM 646 C CA . VAL A 1 80 ? -9.052 5.399 -4.611 1.00 92.56 80 VAL A CA 1
ATOM 647 C C . VAL A 1 80 ? -9.305 4.129 -3.796 1.00 92.56 80 VAL A C 1
ATOM 649 O O . VAL A 1 80 ? -10.446 3.849 -3.429 1.00 92.56 80 VAL A O 1
ATOM 652 N N . ILE A 1 81 ? -8.251 3.379 -3.465 1.00 93.81 81 ILE A N 1
ATOM 653 C CA . ILE A 1 81 ? -8.344 2.149 -2.663 1.00 93.81 81 ILE A CA 1
ATOM 654 C C . ILE A 1 81 ? -8.898 2.447 -1.262 1.00 93.81 81 ILE A C 1
ATOM 656 O O . ILE A 1 81 ? -9.701 1.673 -0.741 1.00 93.81 81 ILE A O 1
ATOM 660 N N . HIS A 1 82 ? -8.495 3.573 -0.672 1.00 94.81 82 HIS A N 1
ATOM 661 C CA . HIS A 1 82 ? -8.878 3.995 0.670 1.00 94.81 82 HIS A CA 1
ATOM 662 C C . HIS A 1 82 ? -10.249 4.691 0.755 1.00 94.81 82 HIS A C 1
ATOM 664 O O . HIS A 1 82 ? -10.771 4.864 1.852 1.00 94.81 82 HIS A O 1
ATOM 670 N N . SER A 1 83 ? -10.868 5.059 -0.368 1.00 92.75 83 SER A N 1
ATOM 671 C CA . SER A 1 83 ? -12.107 5.859 -0.416 1.00 92.75 83 SER A CA 1
ATOM 672 C C . SER A 1 83 ? -13.256 5.362 0.476 1.00 92.75 83 SER A C 1
ATOM 674 O O . SER A 1 83 ? -14.033 6.162 0.985 1.00 92.75 83 SER A O 1
ATOM 676 N N . SER A 1 84 ? -13.361 4.051 0.707 1.00 92.25 84 SER A N 1
ATOM 677 C CA . SER A 1 84 ? -14.388 3.452 1.575 1.00 92.25 84 SER A CA 1
ATOM 678 C C . SER A 1 84 ? -13.987 3.351 3.058 1.00 92.25 84 SER A C 1
ATOM 680 O O . SER A 1 84 ? -14.646 2.633 3.805 1.00 92.25 84 SER A O 1
ATOM 682 N N . HIS A 1 85 ? -12.881 3.979 3.475 1.00 91.81 85 HIS A N 1
ATOM 683 C CA . HIS A 1 85 ? -12.328 3.958 4.839 1.00 91.81 85 HIS A CA 1
ATOM 684 C C . HIS A 1 85 ? -12.202 2.562 5.465 1.00 91.81 85 HIS A C 1
ATOM 686 O O . HIS A 1 85 ? -12.302 2.385 6.678 1.00 91.81 85 HIS A O 1
ATOM 692 N N . GLN A 1 86 ? -11.955 1.551 4.633 1.00 89.81 86 GLN A N 1
ATOM 693 C CA . GLN A 1 86 ? -11.728 0.197 5.115 1.00 89.81 86 GLN A CA 1
ATOM 694 C C . GLN A 1 86 ? -10.396 0.103 5.861 1.00 89.81 86 GLN A C 1
ATOM 696 O O . GLN A 1 86 ? -9.443 0.827 5.563 1.00 89.81 86 GLN A O 1
ATOM 701 N N . GLY A 1 87 ? -10.314 -0.851 6.791 1.00 90.62 87 GLY A N 1
ATOM 702 C CA . GLY A 1 87 ? -9.081 -1.146 7.514 1.00 90.62 87 GLY A CA 1
ATOM 703 C C . GLY A 1 87 ? -7.899 -1.434 6.582 1.00 90.62 87 GLY A C 1
ATOM 704 O O . GLY A 1 87 ? -8.064 -1.864 5.433 1.00 90.62 87 GLY A O 1
ATOM 705 N N . SER A 1 88 ? -6.690 -1.221 7.099 1.00 93.75 88 SER A N 1
ATOM 706 C CA . SER A 1 88 ? -5.447 -1.289 6.324 1.00 93.75 88 SER A CA 1
ATOM 707 C C . SER A 1 88 ? -5.238 -2.624 5.622 1.00 93.75 88 SER A C 1
ATOM 709 O O . SER A 1 88 ? -4.969 -2.644 4.424 1.00 93.75 88 SER A O 1
ATOM 711 N N . GLU A 1 89 ? -5.455 -3.739 6.311 1.00 94.81 89 GLU A N 1
ATOM 712 C CA . GLU A 1 89 ? -5.292 -5.072 5.722 1.00 94.81 89 GLU A CA 1
ATOM 713 C C . GLU A 1 89 ? -6.302 -5.352 4.595 1.00 94.81 89 GLU A C 1
ATOM 715 O O . GLU A 1 89 ? -5.959 -5.997 3.605 1.00 94.81 89 GLU A O 1
ATOM 720 N N . SER A 1 90 ? -7.523 -4.804 4.676 1.00 94.19 90 SER A N 1
ATOM 721 C CA . SER A 1 90 ? -8.510 -4.914 3.590 1.00 94.19 90 SER A CA 1
ATOM 722 C C . SER A 1 90 ? -8.064 -4.140 2.349 1.00 94.19 90 SER A C 1
ATOM 724 O O . SER A 1 90 ? -8.107 -4.670 1.236 1.00 94.19 90 SER A O 1
ATOM 726 N N . CYS A 1 91 ? -7.582 -2.908 2.542 1.00 95.38 91 CYS A N 1
ATOM 727 C CA . CYS A 1 91 ? -7.047 -2.076 1.466 1.00 95.38 91 CYS A CA 1
ATOM 728 C C . CYS A 1 91 ? -5.825 -2.733 0.807 1.00 95.38 91 CYS A C 1
ATOM 730 O O . CYS A 1 91 ? -5.748 -2.807 -0.418 1.00 95.38 91 CYS A O 1
ATOM 732 N N . ILE A 1 92 ? -4.901 -3.268 1.611 1.00 96.81 92 ILE A N 1
ATOM 733 C CA . ILE A 1 92 ? -3.698 -3.958 1.131 1.00 96.81 92 ILE A CA 1
ATOM 734 C C . ILE A 1 92 ? -4.060 -5.204 0.334 1.00 96.81 92 ILE A C 1
ATOM 736 O O . ILE A 1 92 ? -3.497 -5.407 -0.738 1.00 96.81 92 ILE A O 1
ATOM 740 N N . ARG A 1 93 ? -4.979 -6.035 0.840 1.00 95.19 93 ARG A N 1
ATOM 741 C CA . ARG A 1 93 ? -5.429 -7.243 0.139 1.00 95.19 93 ARG A CA 1
ATOM 742 C C . ARG A 1 93 ? -5.972 -6.884 -1.241 1.00 95.19 93 ARG A C 1
ATOM 744 O O . ARG A 1 93 ? -5.448 -7.360 -2.236 1.00 95.19 93 ARG A O 1
ATOM 751 N N . ARG A 1 94 ? -6.921 -5.945 -1.293 1.00 93.81 94 ARG A N 1
ATOM 752 C CA . ARG A 1 94 ? -7.531 -5.493 -2.549 1.00 93.81 94 ARG A CA 1
ATOM 753 C C . ARG A 1 94 ? -6.499 -4.920 -3.523 1.00 93.81 94 ARG A C 1
ATOM 755 O O . ARG A 1 94 ? -6.567 -5.190 -4.714 1.00 93.81 94 ARG A O 1
ATOM 762 N N . ALA A 1 95 ? -5.547 -4.134 -3.023 1.00 95.25 95 ALA A N 1
ATOM 763 C CA . ALA A 1 95 ? -4.480 -3.568 -3.840 1.00 95.25 95 ALA A CA 1
ATOM 764 C C . ALA A 1 95 ? -3.565 -4.654 -4.420 1.00 95.25 95 ALA A C 1
ATOM 766 O O . ALA A 1 95 ? -3.236 -4.600 -5.599 1.00 95.25 95 ALA A O 1
ATOM 767 N N . ARG A 1 96 ? -3.182 -5.650 -3.610 1.00 95.00 96 ARG A N 1
ATOM 768 C CA . ARG A 1 96 ? -2.318 -6.763 -4.028 1.00 95.00 96 ARG A CA 1
ATOM 769 C C . ARG A 1 96 ? -2.963 -7.661 -5.074 1.00 95.00 96 ARG A C 1
ATOM 771 O O . ARG A 1 96 ? -2.226 -8.318 -5.793 1.00 95.00 96 ARG A O 1
ATOM 778 N N . ASP A 1 97 ? -4.286 -7.703 -5.172 1.00 93.00 97 ASP A N 1
ATOM 779 C CA . ASP A 1 97 ? -4.952 -8.516 -6.193 1.00 93.00 97 ASP A CA 1
ATOM 780 C C . ASP A 1 97 ? -4.685 -7.991 -7.614 1.00 93.00 97 ASP A C 1
ATOM 782 O O . ASP A 1 97 ? -4.679 -8.774 -8.554 1.00 93.00 97 ASP A O 1
ATOM 786 N N . VAL A 1 98 ? -4.421 -6.687 -7.776 1.00 94.25 98 VAL A N 1
ATOM 787 C CA . VAL A 1 98 ? -4.329 -6.041 -9.102 1.00 94.25 98 VAL A CA 1
ATOM 788 C C . VAL A 1 98 ? -3.003 -5.316 -9.329 1.00 94.25 98 VAL A C 1
ATOM 790 O O . VAL A 1 98 ? -2.522 -5.226 -10.456 1.00 94.25 98 VAL A O 1
ATOM 793 N N . PHE A 1 99 ? -2.386 -4.794 -8.273 1.00 96.06 99 PHE A N 1
ATOM 794 C CA . PHE A 1 99 ? -1.269 -3.863 -8.371 1.00 96.06 99 PHE A CA 1
ATOM 795 C C . PHE A 1 99 ? -0.029 -4.347 -7.632 1.00 96.06 99 PHE A C 1
ATOM 797 O O . PHE A 1 99 ? -0.085 -5.100 -6.656 1.00 96.06 99 PHE A O 1
ATOM 804 N N . PHE A 1 100 ? 1.118 -3.842 -8.075 1.00 96.75 100 PHE A N 1
ATOM 805 C CA . PHE A 1 100 ? 2.398 -4.074 -7.440 1.00 96.75 100 PHE A CA 1
ATOM 806 C C . PHE A 1 100 ? 3.265 -2.812 -7.433 1.00 96.75 100 PHE A C 1
ATOM 808 O O . PHE A 1 100 ? 3.433 -2.131 -8.438 1.00 96.75 100 PHE A O 1
ATOM 815 N N . TRP A 1 101 ? 3.872 -2.529 -6.285 1.00 95.75 101 TRP A N 1
ATOM 816 C CA . TRP A 1 101 ? 5.085 -1.725 -6.165 1.00 95.75 101 TRP A CA 1
ATOM 817 C C . TRP A 1 101 ? 5.805 -2.142 -4.872 1.00 95.75 101 TRP A C 1
ATOM 819 O O . TRP A 1 101 ? 5.153 -2.666 -3.960 1.00 95.75 101 TRP A O 1
ATOM 829 N N . PRO A 1 102 ? 7.131 -1.943 -4.747 1.00 93.06 102 PRO A N 1
ATOM 830 C CA . PRO A 1 102 ? 7.910 -2.554 -3.666 1.00 93.06 102 PRO A CA 1
ATOM 831 C C . PRO A 1 102 ? 7.440 -2.224 -2.241 1.00 93.06 102 PRO A C 1
ATOM 833 O O . PRO A 1 102 ? 7.585 -3.044 -1.339 1.00 93.06 102 PRO A O 1
ATOM 836 N N . TYR A 1 103 ? 6.853 -1.043 -2.035 1.00 94.25 103 TYR A N 1
ATOM 837 C CA . TYR A 1 103 ? 6.446 -0.546 -0.718 1.00 94.25 103 TYR A CA 1
ATOM 838 C C . TYR A 1 103 ? 4.923 -0.485 -0.522 1.00 94.25 103 TYR A C 1
ATOM 840 O O . TYR A 1 103 ? 4.460 0.149 0.421 1.00 94.25 103 TYR A O 1
ATOM 848 N N . LEU A 1 104 ? 4.143 -1.212 -1.336 1.00 96.19 104 LEU A N 1
ATOM 849 C CA . LEU A 1 104 ? 2.671 -1.180 -1.349 1.00 96.19 104 LEU A CA 1
ATOM 850 C C . LEU A 1 104 ? 2.026 -1.223 0.029 1.00 96.19 104 LEU A C 1
ATOM 852 O O . LEU A 1 104 ? 1.214 -0.368 0.374 1.00 96.19 104 LEU A O 1
ATOM 856 N N . SER A 1 105 ? 2.401 -2.200 0.846 1.00 96.69 105 SER A N 1
ATOM 857 C CA . SER A 1 105 ? 1.789 -2.354 2.164 1.00 96.69 105 SER A CA 1
ATOM 858 C C . SER A 1 105 ? 2.175 -1.241 3.128 1.00 96.69 105 SER A C 1
ATOM 860 O O . SER A 1 105 ? 1.354 -0.847 3.949 1.00 96.69 105 SER A O 1
ATOM 862 N N . LYS A 1 106 ? 3.404 -0.729 3.027 1.00 96.69 106 LYS A N 1
ATOM 863 C CA . LYS A 1 106 ? 3.885 0.368 3.866 1.00 96.69 106 LYS A CA 1
ATOM 864 C C . LYS A 1 106 ? 3.181 1.670 3.492 1.00 96.69 106 LYS A C 1
ATOM 866 O O . LYS A 1 106 ? 2.665 2.344 4.374 1.00 96.69 106 LYS A O 1
ATOM 871 N N . ASP A 1 107 ? 3.107 1.978 2.203 1.00 96.44 107 ASP A N 1
ATOM 872 C CA . ASP A 1 107 ? 2.511 3.222 1.717 1.00 96.44 107 ASP A CA 1
ATOM 873 C C . ASP A 1 107 ? 1.011 3.285 2.032 1.00 96.44 107 ASP A C 1
ATOM 875 O O . ASP A 1 107 ? 0.534 4.297 2.537 1.00 96.44 107 ASP A O 1
ATOM 879 N N . ILE A 1 108 ? 0.281 2.176 1.844 1.00 96.62 108 ILE A N 1
ATOM 880 C CA . ILE A 1 108 ? -1.140 2.094 2.216 1.00 96.62 108 ILE A CA 1
ATOM 881 C C . ILE A 1 108 ? -1.327 2.257 3.730 1.00 96.62 108 ILE A C 1
ATOM 883 O O . ILE A 1 108 ? -2.212 2.994 4.159 1.00 96.62 108 ILE A O 1
ATOM 887 N N . LYS A 1 109 ? -0.505 1.599 4.563 1.00 96.19 109 LYS A N 1
ATOM 888 C CA . LYS A 1 109 ? -0.591 1.757 6.027 1.00 96.19 109 LYS A CA 1
ATOM 889 C C . LYS A 1 109 ? -0.342 3.197 6.451 1.00 96.19 109 LYS A C 1
ATOM 891 O O . LYS A 1 109 ? -1.080 3.703 7.291 1.00 96.19 109 LYS A O 1
ATOM 896 N N . ASN A 1 110 ? 0.654 3.846 5.854 1.00 95.31 110 ASN A N 1
ATOM 897 C CA . ASN A 1 110 ? 0.983 5.233 6.153 1.00 95.31 110 ASN A CA 1
ATOM 898 C C . ASN A 1 110 ? -0.188 6.169 5.820 1.00 95.31 110 ASN A C 1
ATOM 900 O O . ASN A 1 110 ? -0.577 6.955 6.679 1.00 95.31 110 ASN A O 1
ATOM 904 N N . GLU A 1 111 ? -0.803 6.032 4.643 1.00 94.56 111 GLU A N 1
ATOM 905 C CA . GLU A 1 111 ? -1.949 6.868 4.249 1.00 94.56 111 GLU A CA 1
ATOM 906 C C . GLU A 1 111 ? -3.166 6.662 5.163 1.00 94.56 111 GLU A C 1
ATOM 908 O O . GLU A 1 111 ? -3.834 7.603 5.583 1.00 94.56 111 GLU A O 1
ATOM 913 N N . ILE A 1 112 ? -3.444 5.417 5.545 1.00 94.19 112 ILE A N 1
ATOM 914 C CA . ILE A 1 112 ? -4.571 5.118 6.436 1.00 94.19 112 ILE A CA 1
ATOM 915 C C . ILE A 1 112 ? -4.295 5.638 7.848 1.00 94.19 112 ILE A C 1
ATOM 917 O O . ILE A 1 112 ? -5.196 6.154 8.505 1.00 94.19 112 ILE A O 1
ATOM 921 N N . SER A 1 113 ? -3.043 5.549 8.303 1.00 92.31 113 SER A N 1
ATOM 922 C CA . SER A 1 113 ? -2.629 6.073 9.605 1.00 92.31 113 SER A CA 1
ATOM 923 C C . SER A 1 113 ? -2.698 7.597 9.688 1.00 92.31 113 SER A C 1
ATOM 925 O O . SER A 1 113 ? -2.840 8.125 10.786 1.00 92.31 113 SER A O 1
ATOM 927 N N . SER A 1 114 ? -2.612 8.316 8.562 1.00 92.81 114 SER A N 1
ATOM 928 C CA . SER A 1 114 ? -2.744 9.775 8.509 1.00 92.81 114 SER A CA 1
ATOM 929 C C . SER A 1 114 ? -4.192 10.239 8.294 1.00 92.81 114 SER A C 1
ATOM 931 O O . SER A 1 114 ? -4.491 11.399 8.573 1.00 92.81 114 SER A O 1
ATOM 933 N N . CYS A 1 115 ? -5.105 9.348 7.891 1.00 94.94 115 CYS A N 1
ATOM 934 C CA . CYS A 1 115 ? -6.502 9.668 7.608 1.00 94.94 115 CYS A CA 1
ATOM 935 C C . CYS A 1 115 ? -7.303 10.091 8.854 1.00 94.94 115 CYS A C 1
ATOM 937 O O . CYS A 1 115 ? -7.485 9.323 9.801 1.00 94.94 115 CYS A O 1
ATOM 939 N N . ASN A 1 116 ? -7.869 11.301 8.818 1.00 93.81 116 ASN A N 1
A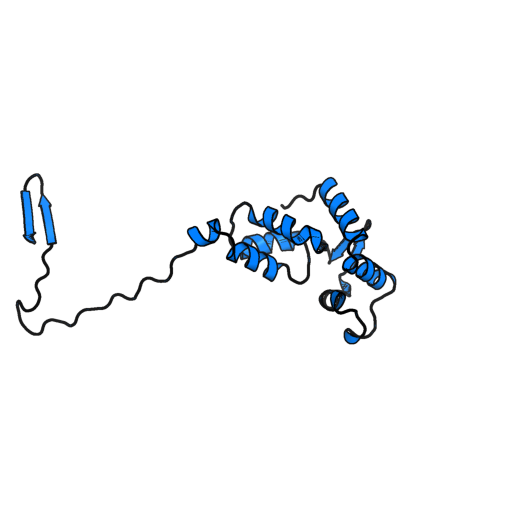TOM 940 C CA . ASN A 1 116 ? -8.657 11.870 9.919 1.00 93.81 116 ASN A CA 1
ATOM 941 C C . ASN A 1 116 ? -9.927 11.070 10.234 1.00 93.81 116 ASN A C 1
ATOM 943 O O . ASN A 1 116 ? -10.281 10.913 11.399 1.00 93.81 116 ASN A O 1
ATOM 947 N N . ILE A 1 117 ? -10.604 10.548 9.208 1.00 93.00 117 ILE A N 1
ATOM 948 C CA . ILE A 1 117 ? -11.830 9.760 9.385 1.00 93.00 117 ILE A CA 1
ATOM 949 C C . ILE A 1 117 ? -11.492 8.438 10.074 1.00 93.00 117 ILE A C 1
ATOM 951 O O . ILE A 1 117 ? -12.122 8.085 11.067 1.00 93.00 117 ILE A O 1
ATOM 955 N N . CYS A 1 118 ? -10.445 7.747 9.620 1.00 93.75 118 CYS A N 1
ATOM 956 C CA . CYS A 1 118 ? -10.009 6.505 10.251 1.00 93.75 118 CYS A CA 1
ATOM 957 C C . CYS A 1 118 ? -9.517 6.713 11.681 1.00 93.75 118 CYS A C 1
ATOM 959 O O . CYS A 1 118 ? -9.837 5.895 12.532 1.00 93.75 118 CYS A O 1
ATOM 961 N N . LYS A 1 119 ? -8.804 7.809 11.968 1.00 91.94 119 LYS A N 1
ATOM 962 C CA . LYS A 1 119 ? -8.415 8.163 13.342 1.00 91.94 119 LYS A CA 1
ATOM 963 C C . LYS A 1 119 ? -9.623 8.408 14.240 1.00 91.94 119 LYS A C 1
ATOM 965 O O . LYS A 1 119 ? -9.636 7.933 15.365 1.00 91.94 119 LYS A O 1
ATOM 970 N N . LYS A 1 120 ? -10.633 9.128 13.742 1.00 91.50 120 LYS A N 1
ATOM 971 C CA . LYS A 1 120 ? -11.841 9.468 14.507 1.00 91.50 120 LYS A CA 1
ATOM 972 C C . LYS A 1 120 ? -12.640 8.235 14.935 1.00 91.50 120 LYS A C 1
ATOM 974 O O . LYS A 1 120 ? -13.254 8.261 15.992 1.00 91.50 120 LYS A O 1
ATOM 979 N N . TYR A 1 121 ? -12.649 7.191 14.110 1.00 88.94 121 TYR A N 1
ATOM 980 C CA . TYR A 1 121 ? -13.378 5.946 14.371 1.00 88.94 121 TYR A CA 1
ATOM 981 C C . TYR A 1 121 ? -12.454 4.774 14.730 1.00 88.94 121 TYR A C 1
ATOM 983 O O . TYR A 1 121 ? -12.874 3.617 14.668 1.00 88.94 121 TYR A O 1
ATOM 991 N N . ALA A 1 122 ? -11.187 5.045 15.054 1.00 86.19 122 ALA A N 1
ATOM 992 C CA . ALA A 1 122 ? -10.277 4.011 15.520 1.00 86.19 122 ALA A CA 1
ATOM 993 C C . ALA A 1 122 ? -10.762 3.474 16.879 1.00 86.19 122 ALA A C 1
ATOM 995 O O . ALA A 1 122 ? -11.354 4.232 17.647 1.00 86.19 122 ALA A O 1
ATOM 996 N N . PRO A 1 123 ? -10.523 2.188 17.192 1.00 82.19 123 PRO A N 1
ATOM 997 C CA . PRO A 1 123 ? -10.799 1.668 18.521 1.00 82.19 123 PRO A CA 1
ATOM 998 C C . PRO A 1 123 ? -10.060 2.497 19.571 1.00 82.19 123 PRO A C 1
ATOM 1000 O O . PRO A 1 123 ? -8.861 2.752 19.420 1.00 82.19 123 PRO A O 1
ATOM 1003 N N . ASP A 1 124 ? -10.771 2.884 20.626 1.00 80.31 124 ASP A N 1
ATOM 1004 C CA . ASP A 1 124 ? -10.152 3.535 21.772 1.00 80.31 124 ASP A CA 1
ATOM 1005 C C . ASP A 1 124 ? -9.138 2.604 22.443 1.00 80.31 124 ASP A C 1
ATOM 1007 O O . ASP A 1 124 ? -9.199 1.372 22.335 1.00 80.31 124 ASP A O 1
ATOM 1011 N N . GLN A 1 125 ? -8.195 3.210 23.165 1.00 80.25 125 GLN A N 1
ATOM 1012 C CA . GLN A 1 125 ? -7.327 2.456 24.059 1.00 80.25 125 GLN A CA 1
ATOM 1013 C C . GLN A 1 125 ? -8.161 1.661 25.065 1.00 80.25 125 GLN A C 1
ATOM 1015 O O . GLN A 1 125 ? -9.279 2.038 25.430 1.00 80.25 125 GLN A O 1
ATOM 1020 N N . GLN A 1 126 ? -7.595 0.543 25.521 1.00 80.81 126 GLN A N 1
ATOM 1021 C CA . GLN A 1 126 ? -8.197 -0.241 26.587 1.00 80.81 126 GLN A CA 1
ATOM 1022 C C . GLN A 1 126 ? -8.493 0.682 27.774 1.00 80.81 126 GLN A C 1
ATOM 1024 O O . GLN A 1 126 ? -7.620 1.435 28.205 1.00 80.81 126 GLN A O 1
ATOM 1029 N N . ARG A 1 127 ? -9.727 0.615 28.289 1.00 82.44 127 ARG A N 1
ATOM 1030 C CA . ARG A 1 127 ? -10.087 1.314 29.525 1.00 82.44 127 ARG A CA 1
ATOM 1031 C C . ARG A 1 127 ? -9.120 0.897 30.625 1.00 82.44 127 ARG A C 1
ATOM 1033 O O . ARG A 1 127 ? -8.748 -0.278 30.700 1.00 82.44 127 ARG A O 1
ATOM 1040 N N . GLU A 1 128 ? -8.732 1.852 31.461 1.00 85.38 128 GLU A N 1
AT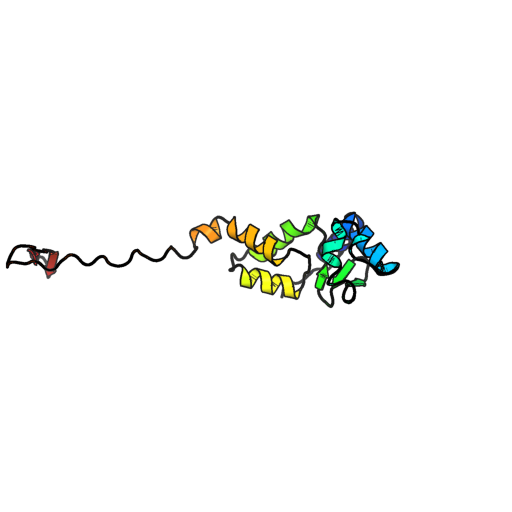OM 1041 C CA . GLU A 1 128 ? -7.901 1.556 32.621 1.00 85.38 128 GLU A CA 1
ATOM 1042 C C . GLU A 1 128 ? -8.530 0.413 33.434 1.00 85.38 128 GLU A C 1
ATOM 1044 O O . GLU A 1 128 ? -9.763 0.342 33.543 1.00 85.38 128 GLU A O 1
ATOM 1049 N N . PRO A 1 129 ? -7.716 -0.520 33.963 1.00 88.19 129 PRO A N 1
ATOM 1050 C CA . PRO A 1 129 ? -8.222 -1.557 34.845 1.00 88.19 129 PRO A CA 1
ATOM 1051 C C . PRO A 1 129 ? -9.021 -0.936 35.990 1.00 88.19 129 PRO A C 1
ATOM 1053 O O . PRO A 1 129 ? -8.629 0.096 36.535 1.00 88.19 129 PRO A O 1
ATOM 1056 N N . LEU A 1 130 ? -10.125 -1.580 36.372 1.00 89.38 130 LEU A N 1
ATOM 1057 C CA . LEU A 1 130 ? -10.873 -1.177 37.558 1.00 89.38 130 LEU A CA 1
ATOM 1058 C C . LEU A 1 130 ? -9.936 -1.228 38.769 1.00 89.38 130 LEU A C 1
ATOM 1060 O O . LEU A 1 130 ? -9.455 -2.299 39.143 1.00 89.38 130 LEU A O 1
ATOM 1064 N N . LEU A 1 131 ? -9.680 -0.071 39.372 1.00 89.12 131 LEU A N 1
ATOM 1065 C CA . LEU A 1 131 ? -8.985 0.013 40.646 1.00 89.12 131 LEU A CA 1
ATOM 1066 C C . LEU A 1 131 ? -9.982 -0.355 41.745 1.00 89.12 131 LEU A C 1
ATOM 1068 O O . LEU A 1 131 ? -11.020 0.288 41.891 1.00 89.12 131 LEU A O 1
ATOM 1072 N N . GLN A 1 132 ? -9.687 -1.419 42.491 1.00 86.75 132 GLN A N 1
ATOM 1073 C CA . GLN A 1 132 ? -10.456 -1.758 43.681 1.00 86.75 132 GLN A CA 1
ATOM 1074 C C . GLN A 1 132 ? -9.972 -0.911 44.851 1.00 86.75 132 GLN A C 1
ATOM 1076 O O . GLN A 1 132 ? -8.785 -0.907 45.181 1.00 86.75 132 GLN A O 1
ATOM 1081 N N . ASP A 1 133 ? -10.907 -0.223 45.496 1.00 86.31 133 ASP A N 1
ATOM 1082 C CA . ASP A 1 133 ? -10.641 0.412 46.777 1.00 86.31 133 ASP A CA 1
ATOM 1083 C C . ASP A 1 133 ? -10.367 -0.648 47.859 1.00 86.31 133 ASP A C 1
ATOM 1085 O O . ASP A 1 133 ? -10.958 -1.734 47.822 1.00 86.31 133 ASP A O 1
ATOM 1089 N N . PRO A 1 134 ? -9.512 -0.350 48.854 1.00 88.94 134 PRO A N 1
ATOM 1090 C CA . PRO A 1 134 ? -9.296 -1.248 49.979 1.00 88.94 134 PRO A CA 1
ATOM 1091 C C . PRO A 1 134 ? -10.600 -1.485 50.749 1.00 88.94 134 PRO A C 1
ATOM 1093 O O . PRO A 1 134 ? -11.446 -0.595 50.884 1.00 88.94 134 PRO A O 1
ATOM 1096 N N . THR A 1 135 ? -10.744 -2.699 51.284 1.00 89.56 135 THR A N 1
ATOM 1097 C CA . THR A 1 135 ? -11.897 -3.055 52.119 1.00 89.56 135 THR A CA 1
ATOM 1098 C C . THR A 1 135 ? -11.876 -2.205 53.396 1.00 89.56 135 THR A C 1
ATOM 1100 O O . THR A 1 135 ? -10.825 -2.133 54.037 1.00 89.56 135 THR A O 1
ATOM 1103 N N . PRO A 1 136 ? -12.993 -1.567 53.794 1.00 92.25 136 PRO A N 1
ATOM 1104 C CA . PRO A 1 136 ? -13.051 -0.825 55.048 1.00 92.25 136 PRO A CA 1
ATOM 1105 C C . PRO A 1 136 ? -12.782 -1.742 56.253 1.00 92.25 136 PRO A C 1
ATOM 1107 O O . PRO A 1 136 ? -13.299 -2.854 56.321 1.00 92.25 136 PRO A O 1
ATOM 1110 N N . GLU A 1 137 ? -12.000 -1.269 57.223 1.00 95.12 137 GLU A N 1
ATOM 1111 C CA . GLU A 1 137 ? -11.619 -2.023 58.427 1.00 95.12 137 GLU A CA 1
ATOM 1112 C C . GLU A 1 137 ? -12.703 -2.003 59.513 1.00 95.12 137 GLU A C 1
ATOM 1114 O O . GLU A 1 137 ? -12.689 -2.820 60.435 1.00 95.12 137 GLU A O 1
ATOM 1119 N N . ARG A 1 138 ? -13.630 -1.039 59.447 1.00 93.94 138 ARG A N 1
ATOM 1120 C CA . ARG A 1 138 ? -14.675 -0.825 60.453 1.00 93.94 138 ARG A CA 1
ATOM 1121 C C . ARG A 1 138 ? -16.039 -0.590 59.801 1.00 93.94 138 ARG A C 1
ATOM 1123 O O . ARG A 1 138 ? -16.108 0.022 58.731 1.00 93.94 138 ARG A O 1
ATOM 1130 N N . PRO A 1 139 ? -17.141 -0.998 60.459 1.00 90.88 139 PRO A N 1
ATOM 1131 C CA . PRO A 1 139 ? -18.483 -0.602 60.043 1.00 90.88 139 PRO A CA 1
ATOM 1132 C C . PRO A 1 139 ? -18.589 0.921 59.893 1.00 90.88 139 PRO A C 1
ATOM 1134 O O . PRO A 1 139 ? -18.004 1.659 60.686 1.00 90.88 139 PRO A O 1
ATOM 1137 N N . TRP A 1 140 ? -19.336 1.382 58.886 1.00 90.31 140 TRP A N 1
ATOM 1138 C CA . TRP A 1 140 ? -19.577 2.808 58.592 1.00 90.31 140 TRP A CA 1
ATOM 1139 C C . TRP A 1 140 ? -18.349 3.635 58.173 1.00 90.31 140 TRP A C 1
ATOM 1141 O O . TRP A 1 140 ? -18.467 4.841 57.984 1.00 90.31 140 TRP A O 1
ATOM 1151 N N . GLN A 1 141 ? -17.178 3.020 57.973 1.00 91.44 141 GLN A N 1
ATOM 1152 C CA . GLN A 1 141 ? -15.967 3.728 57.534 1.00 91.44 141 GLN A CA 1
ATOM 1153 C C . GLN A 1 141 ? -16.048 4.220 56.078 1.00 91.44 141 GLN A C 1
ATOM 1155 O O . GLN A 1 141 ? -15.393 5.197 55.721 1.00 91.44 141 GLN A O 1
ATOM 1160 N N . LYS A 1 142 ? -16.851 3.562 55.237 1.00 89.88 142 LYS A N 1
ATOM 1161 C CA . LYS A 1 142 ? -17.158 4.000 53.873 1.00 89.88 142 LYS A CA 1
ATOM 1162 C C . LYS A 1 142 ? -18.634 3.750 53.596 1.00 89.88 142 LYS A C 1
ATOM 1164 O O . LYS A 1 142 ? -19.115 2.642 53.817 1.00 89.88 142 LYS A O 1
ATOM 1169 N N . ILE A 1 143 ? -19.329 4.779 53.127 1.00 89.62 143 ILE A N 1
ATOM 1170 C CA . ILE A 1 143 ? -20.745 4.733 52.764 1.00 89.62 143 ILE A CA 1
ATOM 1171 C C . ILE A 1 143 ? -20.833 5.200 51.313 1.00 89.62 143 ILE A C 1
ATOM 1173 O O . ILE A 1 143 ? -20.340 6.278 50.984 1.00 89.62 143 ILE A O 1
ATOM 1177 N N . ALA A 1 144 ? -21.403 4.367 50.449 1.00 90.50 144 ALA A N 1
ATOM 1178 C CA . ALA A 1 144 ? -21.824 4.767 49.114 1.00 90.50 144 ALA A CA 1
ATOM 1179 C C . ALA A 1 144 ? -23.332 4.995 49.175 1.00 90.50 144 ALA A C 1
ATOM 1181 O O . ALA A 1 144 ? -24.029 4.191 49.788 1.00 90.50 144 ALA A O 1
ATOM 1182 N N . VAL A 1 145 ? -23.795 6.097 48.593 1.00 93.62 145 VAL A N 1
ATOM 1183 C CA . VAL A 1 145 ? -25.217 6.426 48.501 1.00 93.62 145 VAL A CA 1
ATOM 1184 C C . VAL A 1 145 ? -25.519 6.735 47.042 1.00 93.62 145 VAL A C 1
ATOM 1186 O O . VAL A 1 145 ? -24.731 7.425 46.390 1.00 93.62 145 VAL A O 1
ATOM 1189 N N . ASP A 1 146 ? -26.631 6.226 46.541 1.00 95.00 146 ASP A N 1
ATOM 1190 C CA . ASP A 1 146 ? -27.138 6.445 45.195 1.00 95.00 146 ASP A CA 1
ATOM 1191 C C . ASP A 1 146 ? -28.576 6.978 45.249 1.00 95.00 146 ASP A C 1
ATOM 1193 O O . ASP A 1 146 ? -29.249 6.948 46.283 1.00 95.00 146 ASP A O 1
ATOM 1197 N N . PHE A 1 147 ? -29.059 7.502 44.130 1.00 94.94 147 PHE A N 1
ATOM 1198 C CA . PHE A 1 147 ? -30.439 7.943 43.999 1.00 94.94 147 PHE A CA 1
ATOM 1199 C C . PHE A 1 147 ? -31.280 6.859 43.334 1.00 94.94 147 PHE A C 1
ATOM 1201 O O . PHE A 1 147 ? -30.948 6.356 42.263 1.00 94.94 147 PHE A O 1
ATOM 1208 N N . ALA A 1 148 ? -32.429 6.559 43.932 1.00 95.12 148 ALA A N 1
ATOM 1209 C CA . ALA A 1 148 ? -33.449 5.716 43.324 1.00 95.12 148 ALA A CA 1
ATOM 1210 C C . ALA A 1 148 ? -34.772 6.475 43.209 1.00 95.12 148 ALA A C 1
ATOM 1212 O O . ALA A 1 148 ? -35.076 7.346 44.022 1.00 95.12 148 ALA A O 1
ATOM 1213 N N . GLN A 1 149 ? -35.576 6.149 42.199 1.00 96.44 149 GLN A N 1
ATOM 1214 C CA . GLN A 1 149 ? -36.878 6.775 41.989 1.00 96.44 149 GLN A CA 1
ATOM 1215 C C . GLN A 1 149 ? -37.934 5.720 41.663 1.00 96.44 149 GLN A C 1
ATOM 1217 O O . GLN A 1 149 ? -37.725 4.873 40.796 1.00 96.44 149 GLN A O 1
ATOM 1222 N N . GLU A 1 150 ? -39.092 5.825 42.314 1.00 94.12 150 GLU A N 1
ATOM 1223 C CA . GLU A 1 150 ? -40.292 5.057 41.988 1.00 94.12 150 GLU A CA 1
ATOM 1224 C C . GLU A 1 150 ? -41.501 6.000 41.922 1.00 94.12 150 GLU A C 1
ATOM 1226 O O . GLU A 1 150 ? -41.875 6.658 42.897 1.00 94.12 150 GLU A O 1
ATOM 1231 N N . GLY A 1 151 ? -42.099 6.117 40.733 1.00 93.00 151 GLY A N 1
ATOM 1232 C CA . GLY A 1 151 ? -43.151 7.100 40.473 1.00 93.00 151 GLY A CA 1
ATOM 1233 C C . GLY A 1 151 ? -42.664 8.536 40.706 1.00 93.00 151 GLY A C 1
ATOM 1234 O O . GLY A 1 151 ? -41.675 8.973 40.117 1.00 93.00 151 GLY A O 1
ATOM 1235 N N . SER A 1 152 ? -43.364 9.284 41.562 1.00 91.75 152 SER A N 1
ATOM 1236 C CA . SER A 1 152 ? -42.987 10.646 41.974 1.00 91.75 152 SER A CA 1
ATOM 1237 C C . SER A 1 152 ? -42.060 10.691 43.195 1.00 91.75 152 SER A C 1
ATOM 1239 O O . SER A 1 152 ? -41.658 11.776 43.621 1.00 91.75 152 SER A O 1
ATOM 1241 N N . THR A 1 153 ? -41.740 9.540 43.784 1.00 87.00 153 THR A N 1
ATOM 1242 C CA . THR A 1 153 ? -40.974 9.459 45.029 1.00 87.00 153 THR A CA 1
ATOM 1243 C C . THR A 1 153 ? -39.506 9.196 44.729 1.00 87.00 153 THR A C 1
ATOM 1245 O O . THR A 1 153 ? -39.174 8.308 43.947 1.00 87.00 153 THR A O 1
ATOM 1248 N N . HIS A 1 154 ? -38.633 9.975 45.364 1.00 93.44 154 HIS A N 1
ATOM 1249 C CA . HIS A 1 154 ? -37.182 9.858 45.246 1.00 93.44 154 HIS A CA 1
ATOM 1250 C C . HIS A 1 154 ? -36.610 9.345 46.571 1.00 93.44 154 HIS A C 1
ATOM 1252 O O . HIS A 1 154 ? -37.039 9.776 47.642 1.00 93.44 154 HIS A O 1
ATOM 1258 N N . TYR A 1 155 ? -35.636 8.448 46.486 1.00 92.50 155 TYR A N 1
ATOM 1259 C CA . TYR A 1 155 ? -34.973 7.782 47.599 1.00 92.50 155 TYR A CA 1
ATOM 1260 C C . TYR A 1 155 ? -33.463 8.001 47.498 1.00 92.50 155 TYR A C 1
ATOM 1262 O O . TYR A 1 155 ? -32.909 8.069 46.401 1.00 92.50 155 TYR A O 1
ATOM 1270 N N . LEU A 1 156 ? -32.811 8.081 48.655 1.00 91.38 156 LEU A N 1
ATOM 1271 C CA . LEU A 1 156 ? -31.371 7.888 48.791 1.00 91.38 156 LEU A CA 1
ATOM 1272 C C . LEU A 1 156 ? -31.172 6.465 49.308 1.00 91.38 156 LEU A C 1
ATOM 1274 O O . LEU A 1 156 ? -31.739 6.122 50.349 1.00 91.38 156 LEU A O 1
ATOM 1278 N N . ILE A 1 157 ? -30.436 5.651 48.559 1.00 84.44 157 ILE A N 1
ATOM 1279 C CA . ILE A 1 157 ? -30.166 4.239 48.860 1.00 84.44 157 ILE A CA 1
ATOM 1280 C C . ILE A 1 157 ? -28.682 3.982 49.051 1.00 84.44 157 ILE A C 1
ATOM 1282 O O . ILE A 1 157 ? -27.886 4.683 48.399 1.00 84.44 157 ILE A O 1
#

pLDDT: mean 91.92, std 5.9, range [47.78, 96.81]

Foldseek 3Di:
DPDCDPVNVVVQLVLLVVQPLSVVLVVCLVVDPDPDLVPDDPSCSLCVVQSVQWDDDPSFIDRPQATEGGPVCLVVLLCVLCVVVDDLVSSLVVCVVHHDDSCSSVVNVVVSVPDPVNVVPPDDDDDDPDDDDDDDPDPPPDDDWDWDDDDPDIDID